Protein AF-A0A5U4ELA5-F1 (afdb_monomer_lite)

Organism: Salmonella enterica (NCBI:txid28901)

Sequence (83 aa):
GRKWMRTECKDRLSAKFTPRQLCRTGMGSRVICRDRQLIYEEAPQAYKSIDSVVDCLADAGLITPVACLRPVLTLKTSGEKSA

Structure (mmCIF, N/CA/C/O backbone):
data_AF-A0A5U4ELA5-F1
#
_entry.id   AF-A0A5U4ELA5-F1
#
loop_
_atom_site.group_PDB
_atom_site.id
_atom_site.type_symbol
_atom_site.label_atom_id
_atom_site.label_alt_id
_atom_site.label_comp_id
_atom_site.label_asym_id
_atom_site.label_entity_id
_atom_site.label_seq_id
_atom_site.pdbx_PDB_ins_code
_atom_site.Cartn_x
_atom_site.Cartn_y
_atom_site.Cartn_z
_atom_site.occupancy
_atom_site.B_iso_or_equiv
_atom_site.auth_seq_id
_atom_site.auth_comp_id
_atom_site.auth_asym_id
_atom_site.auth_atom_id
_atom_site.pdbx_PDB_model_num
ATOM 1 N N . GLY A 1 1 ? -2.128 6.120 2.796 1.00 90.00 1 GLY A N 1
ATOM 2 C CA . GLY A 1 1 ? -1.563 7.399 2.306 1.00 90.00 1 GLY A CA 1
ATOM 3 C C . GLY A 1 1 ? -0.228 7.167 1.620 1.00 90.00 1 GLY A C 1
ATOM 4 O O . GLY A 1 1 ? 0.501 6.268 2.032 1.00 90.00 1 GLY A O 1
ATOM 5 N N . ARG A 1 2 ? 0.083 7.935 0.568 1.00 92.62 2 ARG A N 1
ATOM 6 C CA . ARG A 1 2 ? 1.346 7.799 -0.177 1.00 92.62 2 ARG A CA 1
ATOM 7 C C . ARG A 1 2 ? 2.536 8.293 0.651 1.00 92.62 2 ARG A C 1
ATOM 9 O O . ARG A 1 2 ? 2.415 9.251 1.411 1.00 92.62 2 ARG A O 1
ATOM 16 N N . LYS A 1 3 ? 3.662 7.595 0.512 1.00 93.81 3 LYS A N 1
ATOM 17 C CA . LYS A 1 3 ? 4.970 7.981 1.052 1.00 93.81 3 LYS A CA 1
ATOM 18 C C . LYS A 1 3 ? 5.740 8.852 0.056 1.00 93.81 3 LYS A C 1
ATOM 20 O O . LYS A 1 3 ? 6.460 9.743 0.487 1.00 93.81 3 LYS A O 1
ATOM 25 N N . TRP A 1 4 ? 5.575 8.602 -1.245 1.00 92.94 4 TRP A N 1
ATOM 26 C CA . TRP A 1 4 ? 6.260 9.316 -2.331 1.00 92.94 4 TRP A CA 1
ATOM 27 C C . TRP A 1 4 ? 5.274 9.888 -3.349 1.00 92.94 4 TRP A C 1
ATOM 29 O O . TRP A 1 4 ? 4.159 9.372 -3.504 1.00 92.94 4 TRP A O 1
ATOM 39 N N . MET A 1 5 ? 5.697 10.932 -4.068 1.00 91.50 5 MET A N 1
ATOM 40 C CA . MET A 1 5 ? 4.946 11.431 -5.220 1.00 91.50 5 MET A CA 1
ATOM 41 C C . MET A 1 5 ? 4.983 10.402 -6.359 1.00 91.50 5 MET A C 1
ATOM 43 O O . MET A 1 5 ? 5.950 9.655 -6.500 1.00 91.50 5 MET A O 1
ATOM 47 N N . ARG A 1 6 ? 3.928 10.350 -7.186 1.00 89.31 6 ARG A N 1
ATOM 48 C CA . ARG A 1 6 ? 3.821 9.386 -8.303 1.00 89.31 6 ARG A CA 1
ATOM 49 C C . ARG A 1 6 ? 5.002 9.490 -9.267 1.00 89.31 6 ARG A C 1
ATOM 51 O O . ARG A 1 6 ? 5.609 8.477 -9.598 1.00 89.31 6 ARG A O 1
ATOM 58 N N . THR A 1 7 ? 5.369 10.718 -9.618 1.00 89.44 7 THR A N 1
ATOM 59 C CA . THR A 1 7 ? 6.496 11.032 -10.503 1.00 89.44 7 THR A CA 1
ATOM 60 C C . THR A 1 7 ? 7.822 10.473 -9.986 1.00 89.44 7 THR A C 1
ATOM 62 O O . THR A 1 7 ? 8.622 9.991 -10.774 1.00 89.44 7 THR A O 1
ATOM 65 N N . GLU A 1 8 ? 8.029 10.434 -8.667 1.00 90.62 8 GLU A N 1
ATOM 66 C CA . GLU A 1 8 ? 9.262 9.918 -8.058 1.00 90.62 8 GLU A CA 1
ATOM 67 C C . GLU A 1 8 ? 9.289 8.389 -7.902 1.00 90.62 8 GLU A C 1
ATOM 69 O O . GLU A 1 8 ? 10.345 7.803 -7.651 1.00 90.62 8 GLU A O 1
ATOM 74 N N . CYS A 1 9 ? 8.135 7.716 -7.981 1.00 88.69 9 CYS A N 1
ATOM 75 C CA . CYS A 1 9 ? 8.039 6.290 -7.660 1.00 88.69 9 CYS A CA 1
ATOM 76 C C . CYS A 1 9 ? 8.852 5.433 -8.634 1.00 88.69 9 CYS A C 1
ATOM 78 O O . CYS A 1 9 ? 9.534 4.496 -8.213 1.00 88.69 9 CYS A O 1
ATOM 80 N N . LYS A 1 10 ? 8.803 5.768 -9.928 1.00 87.88 10 LYS A N 1
ATOM 81 C CA . LYS A 1 10 ? 9.519 5.037 -10.977 1.00 87.88 10 LYS A CA 1
ATOM 82 C C . LYS A 1 10 ? 11.028 5.134 -10.785 1.00 87.88 10 LYS A C 1
ATOM 84 O O . LYS A 1 10 ? 11.688 4.100 -10.757 1.00 87.88 10 LYS A O 1
ATOM 89 N N . ASP A 1 11 ? 11.568 6.328 -10.586 1.00 89.38 11 ASP A N 1
ATOM 90 C CA . ASP A 1 11 ? 13.019 6.525 -10.472 1.00 89.38 11 ASP A CA 1
ATOM 91 C C . ASP A 1 11 ? 13.583 5.833 -9.227 1.00 89.38 11 ASP A C 1
ATOM 93 O O . ASP A 1 11 ? 14.611 5.160 -9.283 1.00 89.38 11 ASP A O 1
ATOM 97 N N . ARG A 1 12 ? 12.853 5.891 -8.106 1.00 87.69 12 ARG A N 1
ATOM 98 C CA . ARG A 1 12 ? 13.268 5.248 -6.849 1.00 87.69 12 ARG A CA 1
ATOM 99 C C . ARG A 1 12 ? 13.216 3.721 -6.899 1.00 87.69 12 ARG A C 1
ATOM 101 O O . ARG A 1 12 ? 14.034 3.063 -6.250 1.00 87.69 12 ARG A O 1
ATOM 108 N N . LEU A 1 13 ? 12.232 3.147 -7.595 1.00 89.19 13 LEU A N 1
ATOM 109 C CA . LEU A 1 13 ? 11.981 1.701 -7.580 1.00 89.19 13 LEU A CA 1
ATOM 110 C C . LEU A 1 13 ? 12.566 0.963 -8.777 1.00 89.19 13 LEU A C 1
ATOM 112 O O . LEU A 1 13 ? 12.926 -0.201 -8.624 1.00 89.19 13 LEU A O 1
ATOM 116 N N . SER A 1 14 ? 12.702 1.607 -9.934 1.00 86.50 14 SER A N 1
ATOM 117 C CA . SER A 1 14 ? 13.248 0.975 -11.142 1.00 86.50 14 SER A CA 1
ATOM 118 C C . SER A 1 14 ? 14.695 0.510 -10.968 1.00 86.50 14 SER A C 1
ATOM 120 O O . SER A 1 14 ? 15.066 -0.516 -11.530 1.00 86.50 14 SER A O 1
ATOM 122 N N . ALA A 1 15 ? 15.475 1.184 -10.116 1.00 87.38 15 ALA A N 1
ATOM 123 C CA . ALA A 1 15 ? 16.833 0.770 -9.763 1.00 87.38 15 ALA A CA 1
ATOM 124 C C . ALA A 1 15 ? 16.892 -0.514 -8.909 1.00 87.38 15 ALA A C 1
ATOM 126 O O . ALA A 1 15 ? 17.931 -1.163 -8.845 1.00 87.38 15 ALA A O 1
ATOM 127 N N . LYS A 1 16 ? 15.799 -0.874 -8.220 1.00 87.50 16 LYS A N 1
ATOM 128 C CA . LYS A 1 16 ? 15.766 -1.976 -7.239 1.00 87.50 16 LYS A CA 1
ATOM 129 C C . LYS A 1 16 ? 14.860 -3.132 -7.647 1.00 87.50 16 LYS A C 1
ATOM 131 O O . LYS A 1 16 ? 15.083 -4.261 -7.222 1.00 87.50 16 LYS A O 1
ATOM 136 N N . PHE A 1 17 ? 13.827 -2.853 -8.435 1.00 88.44 17 PHE A N 1
ATOM 137 C CA . PHE A 1 17 ? 12.788 -3.808 -8.778 1.00 88.44 17 PHE A CA 1
ATOM 138 C C . PHE A 1 17 ? 12.444 -3.734 -10.262 1.00 88.44 17 PHE A C 1
ATOM 140 O O . PHE A 1 17 ? 12.162 -2.677 -10.833 1.00 88.44 17 PHE A O 1
ATOM 147 N N . THR A 1 18 ? 12.381 -4.904 -10.881 1.00 88.94 18 THR A N 1
ATOM 148 C CA . THR A 1 18 ? 11.797 -5.064 -12.211 1.00 88.94 18 THR A CA 1
ATOM 149 C C . THR A 1 18 ? 10.267 -5.102 -12.116 1.00 88.94 18 THR A C 1
ATOM 151 O O . THR A 1 18 ? 9.724 -5.554 -11.102 1.00 88.94 18 THR A O 1
ATOM 154 N N . PRO A 1 19 ? 9.530 -4.735 -13.181 1.00 86.06 19 PRO A N 1
ATOM 155 C CA . PRO A 1 19 ? 8.069 -4.835 -13.180 1.00 86.06 19 PRO A CA 1
ATOM 156 C C . PRO A 1 19 ? 7.590 -6.264 -12.893 1.00 86.06 19 PRO A C 1
ATOM 158 O O . PRO A 1 19 ? 6.627 -6.470 -12.166 1.00 86.06 19 PRO A O 1
ATOM 161 N N . ARG A 1 20 ? 8.320 -7.273 -13.392 1.00 86.94 20 ARG A N 1
ATOM 162 C CA . ARG A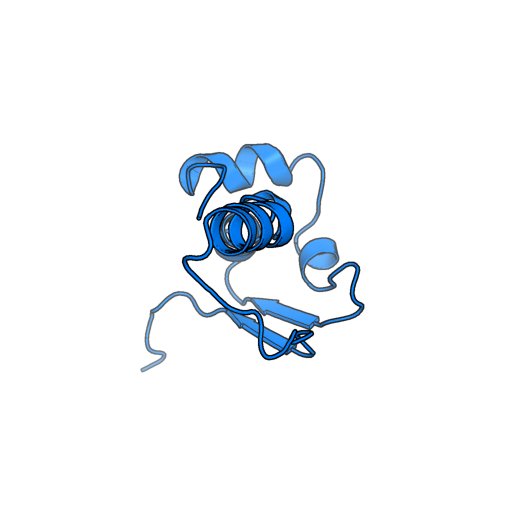 1 20 ? 8.012 -8.692 -13.162 1.00 86.94 20 ARG A CA 1
ATOM 163 C C . ARG A 1 20 ? 8.087 -9.075 -11.683 1.00 86.94 20 ARG A C 1
ATOM 165 O O . ARG A 1 20 ? 7.264 -9.869 -11.236 1.00 86.94 20 ARG A O 1
ATOM 172 N N . GLN A 1 21 ? 9.043 -8.523 -10.936 1.00 88.44 21 GLN A N 1
ATOM 173 C CA . GLN A 1 21 ? 9.137 -8.737 -9.488 1.00 88.44 21 GLN A CA 1
ATOM 174 C C . GLN A 1 21 ? 7.974 -8.067 -8.752 1.00 88.44 21 GLN A C 1
ATOM 176 O O . GLN A 1 21 ? 7.455 -8.640 -7.805 1.00 88.44 21 GLN A O 1
ATOM 181 N N . LEU A 1 22 ? 7.505 -6.909 -9.225 1.00 89.62 22 LEU A N 1
ATOM 182 C CA . LEU A 1 22 ? 6.350 -6.217 -8.644 1.00 89.62 22 LEU A CA 1
ATOM 183 C C . LEU A 1 22 ? 5.005 -6.903 -8.951 1.00 89.62 22 LEU A C 1
ATOM 185 O O . LEU A 1 22 ? 4.026 -6.672 -8.244 1.00 89.62 22 LEU A O 1
ATOM 189 N N . CYS A 1 23 ? 4.948 -7.805 -9.939 1.00 89.94 23 CYS A N 1
ATOM 190 C CA . CYS A 1 23 ? 3.761 -8.625 -10.215 1.00 89.94 23 CYS A CA 1
ATOM 191 C C . CYS A 1 23 ? 3.478 -9.695 -9.140 1.00 89.94 23 CYS A C 1
ATOM 193 O O . CYS A 1 23 ? 2.413 -10.321 -9.158 1.00 89.94 23 CYS A O 1
ATOM 195 N N . ARG A 1 24 ? 4.417 -9.947 -8.218 1.00 90.44 24 ARG A N 1
ATOM 196 C CA . ARG A 1 24 ? 4.263 -10.882 -7.096 1.00 90.44 24 ARG A CA 1
ATOM 197 C C . ARG A 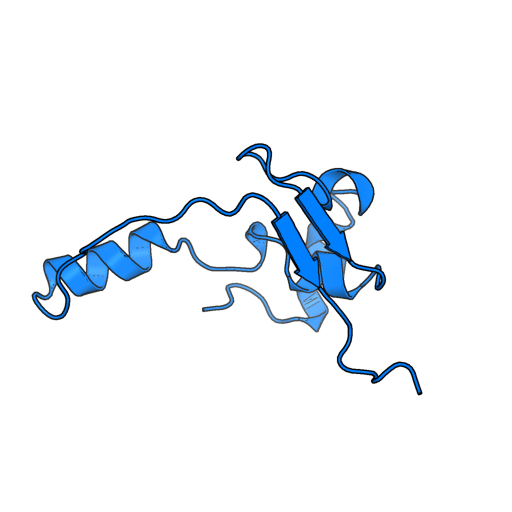1 24 ? 4.596 -10.171 -5.796 1.00 90.44 24 ARG A C 1
ATOM 199 O O . ARG A 1 24 ? 5.699 -9.668 -5.624 1.00 90.44 24 ARG A O 1
ATOM 206 N N . THR A 1 25 ? 3.650 -10.136 -4.865 1.00 88.81 25 THR A N 1
ATOM 207 C CA . THR A 1 25 ? 3.898 -9.511 -3.560 1.00 88.81 25 THR A CA 1
ATOM 208 C C . THR A 1 25 ? 4.596 -10.486 -2.612 1.00 88.81 25 THR A C 1
ATOM 210 O O . THR A 1 25 ? 4.512 -11.703 -2.787 1.00 88.81 25 THR A O 1
ATOM 213 N N . GLY A 1 26 ? 5.225 -9.969 -1.551 1.00 85.44 26 GLY A N 1
ATOM 214 C CA . GLY A 1 26 ? 5.782 -10.804 -0.474 1.00 85.44 26 GLY A CA 1
ATOM 215 C C . GLY A 1 26 ? 4.729 -11.662 0.245 1.00 85.44 26 GLY A C 1
ATOM 216 O O . GLY A 1 26 ? 5.059 -12.675 0.847 1.00 85.44 26 GLY A O 1
ATOM 217 N N . MET A 1 27 ? 3.445 -11.313 0.112 1.00 86.38 27 MET A N 1
ATOM 218 C CA . MET A 1 27 ? 2.311 -12.102 0.601 1.00 86.38 27 MET A CA 1
ATOM 219 C C . MET A 1 27 ? 1.870 -13.201 -0.387 1.00 86.38 27 MET A C 1
ATOM 221 O O . MET A 1 27 ? 0.824 -13.818 -0.191 1.00 86.38 27 MET A O 1
ATOM 225 N N . GLY A 1 28 ? 2.610 -13.452 -1.468 1.00 87.88 28 GLY A N 1
ATOM 226 C CA . GLY A 1 28 ? 2.275 -14.467 -2.476 1.00 87.88 28 GLY A CA 1
ATOM 227 C C . GLY A 1 28 ? 1.137 -14.077 -3.428 1.00 87.88 28 GLY A C 1
ATOM 228 O O . GLY A 1 28 ? 0.793 -14.845 -4.331 1.00 87.88 28 GLY A O 1
ATOM 229 N N . SER A 1 29 ? 0.571 -12.878 -3.277 1.00 91.44 29 SER A N 1
ATOM 230 C CA . SER A 1 29 ? -0.518 -12.390 -4.122 1.00 91.44 29 SER A CA 1
ATOM 231 C C . SER A 1 29 ? -0.030 -11.967 -5.507 1.00 91.44 29 SER A C 1
ATOM 233 O O . SER A 1 29 ? 1.161 -11.704 -5.716 1.00 91.44 29 SER A O 1
ATOM 235 N N . ARG A 1 30 ? -0.948 -11.931 -6.481 1.00 92.69 30 ARG A N 1
ATOM 236 C CA . ARG A 1 30 ? -0.654 -11.491 -7.853 1.00 92.69 30 ARG A CA 1
ATOM 237 C C . ARG A 1 30 ? -1.087 -10.061 -8.094 1.00 92.69 30 ARG A C 1
ATOM 239 O O . ARG A 1 30 ? -2.204 -9.697 -7.754 1.00 92.69 30 ARG A O 1
ATOM 246 N N . VAL A 1 31 ? -0.246 -9.307 -8.789 1.00 93.31 31 VAL A N 1
ATOM 247 C CA . VAL A 1 31 ? -0.596 -8.002 -9.348 1.00 93.31 31 VAL A CA 1
ATOM 248 C C . VAL A 1 31 ? -0.586 -8.112 -10.869 1.00 93.31 31 VAL A C 1
ATOM 250 O O . VAL A 1 31 ? 0.411 -8.516 -11.464 1.00 93.31 31 VAL A O 1
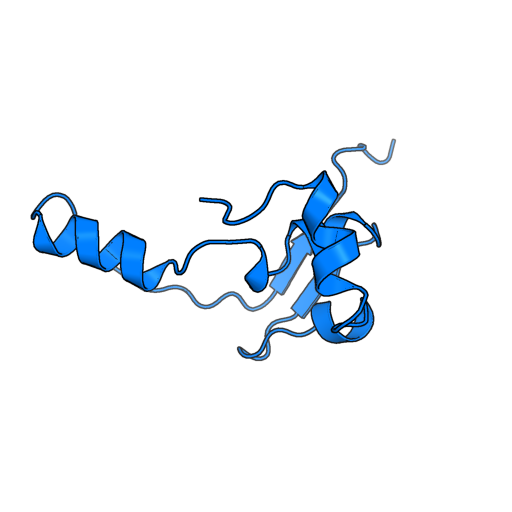ATOM 253 N N . ILE A 1 32 ? -1.711 -7.773 -11.492 1.00 91.81 32 ILE A N 1
ATOM 254 C CA . ILE A 1 32 ? -1.861 -7.666 -12.941 1.00 91.81 32 ILE A CA 1
ATOM 255 C C . ILE A 1 32 ? -1.980 -6.181 -13.255 1.00 91.81 32 ILE A C 1
ATOM 257 O O . ILE A 1 32 ? -2.965 -5.545 -12.889 1.00 91.81 32 ILE A O 1
ATOM 261 N N . CYS A 1 33 ? -0.971 -5.634 -13.922 1.00 90.50 33 CYS A N 1
ATOM 262 C CA . CYS A 1 33 ? -0.941 -4.245 -14.357 1.00 90.50 33 CYS A CA 1
ATOM 263 C C . CYS A 1 33 ? -0.444 -4.205 -15.800 1.00 90.50 33 CYS A C 1
ATOM 265 O O . CYS A 1 33 ? 0.643 -4.707 -16.085 1.00 90.50 33 CYS A O 1
ATOM 267 N N . ARG A 1 34 ? -1.251 -3.656 -16.715 1.00 85.00 34 ARG A N 1
ATOM 268 C CA . ARG A 1 34 ? -0.864 -3.523 -18.133 1.00 85.00 34 ARG A CA 1
ATOM 269 C C . ARG A 1 34 ? 0.128 -2.380 -18.347 1.00 85.00 34 ARG A C 1
ATOM 271 O O . ARG A 1 34 ? 0.978 -2.457 -19.226 1.00 85.00 34 ARG A O 1
ATOM 278 N N . ASP A 1 35 ? 0.039 -1.354 -17.509 1.00 86.69 35 ASP A N 1
ATOM 279 C CA . ASP A 1 35 ? 0.887 -0.173 -17.567 1.00 86.69 35 ASP A CA 1
ATOM 280 C C . ASP A 1 35 ? 2.144 -0.359 -16.703 1.00 86.69 35 ASP A C 1
ATOM 282 O O . ASP A 1 35 ? 2.084 -0.622 -15.496 1.00 86.69 35 ASP A O 1
ATOM 286 N N . ARG A 1 36 ? 3.307 -0.241 -17.352 1.00 83.50 36 ARG A N 1
ATOM 287 C CA . ARG A 1 36 ? 4.621 -0.439 -16.727 1.00 83.50 36 ARG A CA 1
ATOM 288 C C . ARG A 1 36 ? 5.030 0.708 -15.819 1.00 83.50 36 ARG A C 1
ATOM 290 O O . ARG A 1 36 ? 5.902 0.501 -14.987 1.00 83.50 36 ARG A O 1
ATOM 297 N N . GLN A 1 37 ? 4.488 1.903 -15.998 1.00 85.62 37 GLN A N 1
ATOM 298 C CA . GLN A 1 37 ? 4.750 3.022 -15.107 1.00 85.62 37 GLN A CA 1
ATOM 299 C C . GLN A 1 37 ? 3.851 2.924 -13.875 1.00 85.62 37 GLN A C 1
ATOM 301 O O . GLN A 1 37 ? 4.342 3.008 -12.748 1.00 85.62 37 GLN A O 1
ATOM 306 N N . LEU A 1 38 ? 2.568 2.620 -14.084 1.00 88.94 38 LEU A N 1
ATOM 307 C CA . LEU A 1 38 ? 1.581 2.506 -13.010 1.00 88.94 38 LEU A CA 1
ATOM 308 C C . LEU A 1 38 ? 1.965 1.457 -11.953 1.00 88.94 38 LEU A C 1
ATOM 310 O O . LEU A 1 38 ? 1.734 1.665 -10.763 1.00 88.94 38 LEU A O 1
ATOM 314 N N . ILE A 1 39 ? 2.604 0.350 -12.352 1.00 91.19 39 ILE A N 1
ATOM 315 C CA . ILE A 1 39 ? 3.041 -0.689 -11.404 1.00 91.19 39 ILE A CA 1
ATOM 316 C C . ILE A 1 39 ? 4.061 -0.174 -10.374 1.00 91.19 39 ILE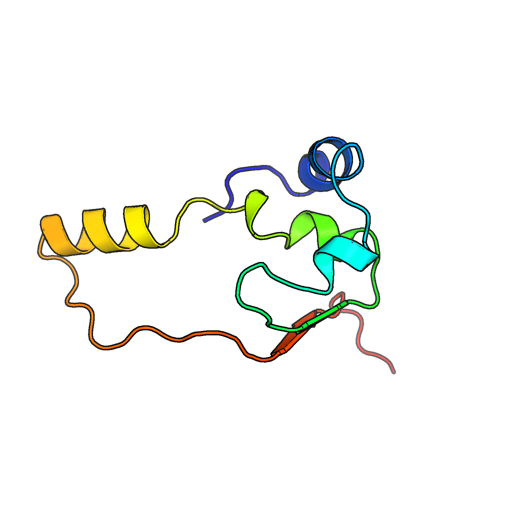 A C 1
ATOM 318 O O . ILE A 1 39 ? 4.064 -0.640 -9.238 1.00 91.19 39 ILE A O 1
ATOM 322 N N . TYR A 1 40 ? 4.902 0.799 -10.742 1.00 91.50 40 TYR A N 1
ATOM 323 C CA . TYR A 1 40 ? 5.845 1.429 -9.817 1.00 91.50 40 TYR A CA 1
ATOM 324 C C . TYR A 1 40 ? 5.143 2.426 -8.905 1.00 91.50 40 TYR A C 1
ATOM 326 O O . TYR A 1 40 ? 5.423 2.480 -7.710 1.00 91.50 40 TYR A O 1
ATOM 334 N N . GLU A 1 41 ? 4.207 3.194 -9.456 1.00 90.88 41 GLU A N 1
ATOM 335 C CA . GLU A 1 41 ? 3.421 4.163 -8.696 1.00 90.88 41 GLU A CA 1
ATOM 336 C C . GLU A 1 41 ? 2.534 3.499 -7.640 1.00 90.88 41 GLU A C 1
ATOM 338 O O . GLU A 1 41 ? 2.239 4.114 -6.616 1.00 90.88 41 GLU A O 1
ATOM 343 N N . GLU A 1 42 ? 2.097 2.266 -7.877 1.00 88.00 42 GLU A N 1
ATOM 344 C CA . GLU A 1 42 ? 1.198 1.509 -6.999 1.00 88.00 42 GLU A CA 1
ATOM 345 C C . GLU A 1 42 ? 1.925 0.430 -6.177 1.00 88.00 42 GLU A C 1
ATOM 347 O O . GLU A 1 42 ? 1.287 -0.338 -5.455 1.00 88.00 42 GLU A O 1
ATOM 352 N N . ALA A 1 43 ? 3.256 0.361 -6.261 1.00 90.88 43 ALA A N 1
ATOM 353 C CA . ALA A 1 43 ? 4.042 -0.597 -5.497 1.00 90.88 43 ALA A CA 1
ATOM 354 C C . ALA A 1 43 ? 3.878 -0.361 -3.977 1.00 90.88 43 ALA A C 1
ATOM 356 O O . ALA A 1 43 ? 3.843 0.795 -3.545 1.00 90.88 43 ALA A O 1
ATOM 357 N N . PRO A 1 44 ? 3.842 -1.413 -3.129 1.00 90.12 44 PRO A N 1
ATOM 358 C CA . PRO A 1 44 ? 3.659 -1.268 -1.678 1.00 90.12 44 PRO A CA 1
ATOM 359 C C . PRO A 1 44 ? 4.646 -0.295 -1.015 1.00 90.12 44 PRO A C 1
ATOM 361 O O . PRO A 1 44 ? 4.284 0.447 -0.107 1.00 90.12 44 PRO A O 1
ATOM 364 N N . GLN A 1 45 ? 5.880 -0.243 -1.517 1.00 91.00 45 GLN A N 1
ATOM 365 C CA . GLN A 1 45 ? 6.953 0.629 -1.037 1.00 91.00 45 GLN A CA 1
ATOM 366 C C . GLN A 1 45 ? 6.654 2.128 -1.224 1.00 91.00 45 GLN A C 1
ATOM 368 O O . GLN A 1 45 ? 7.226 2.955 -0.512 1.00 91.00 45 GLN A O 1
ATOM 373 N N . ALA A 1 46 ? 5.768 2.483 -2.161 1.00 92.75 46 ALA A N 1
ATOM 374 C CA . ALA A 1 46 ? 5.338 3.858 -2.403 1.00 92.75 46 ALA A CA 1
ATOM 375 C C . ALA A 1 46 ? 4.320 4.363 -1.365 1.00 92.75 46 ALA A C 1
ATOM 377 O O . ALA A 1 46 ? 3.973 5.550 -1.363 1.00 92.75 46 ALA A O 1
ATOM 378 N N . TYR A 1 47 ? 3.841 3.495 -0.468 1.00 94.25 47 TYR A N 1
ATOM 379 C CA . TYR A 1 47 ? 2.872 3.822 0.573 1.00 94.25 47 TYR A CA 1
ATOM 380 C C . TYR A 1 47 ? 3.504 3.801 1.965 1.00 94.25 47 TYR A C 1
ATOM 382 O O . TYR A 1 47 ? 4.552 3.202 2.206 1.00 94.25 47 TYR A O 1
ATOM 390 N N . LYS A 1 48 ? 2.863 4.513 2.894 1.00 94.88 48 LYS A N 1
ATOM 391 C CA . LYS A 1 48 ? 3.153 4.385 4.327 1.00 94.88 48 LYS A CA 1
ATOM 392 C C . LYS A 1 48 ? 2.717 2.995 4.807 1.00 94.88 48 LYS A C 1
ATOM 394 O O . LYS A 1 48 ? 1.814 2.411 4.208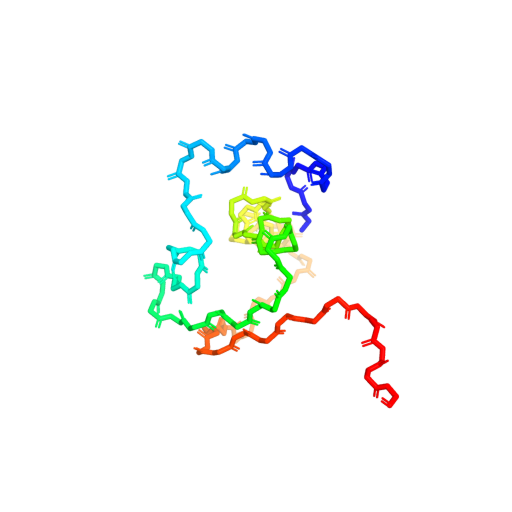 1.00 94.88 48 LYS A O 1
ATOM 399 N N . SER A 1 49 ? 3.328 2.503 5.886 1.00 94.81 49 SER A N 1
ATOM 400 C CA . SER A 1 49 ? 2.856 1.277 6.541 1.00 94.81 49 SER A CA 1
ATOM 401 C C . SER A 1 49 ? 1.394 1.451 6.948 1.00 94.81 49 SER A C 1
ATOM 403 O O . SER A 1 49 ? 1.046 2.472 7.543 1.00 94.81 49 SER A O 1
ATOM 405 N N . ILE A 1 50 ? 0.547 0.487 6.580 1.00 94.19 50 ILE A N 1
ATOM 406 C CA . ILE A 1 50 ? -0.858 0.497 6.984 1.00 94.19 50 ILE A CA 1
ATOM 407 C C . ILE A 1 50 ? -0.995 0.184 8.472 1.00 94.19 50 ILE A C 1
ATOM 409 O O . ILE A 1 50 ? -1.804 0.832 9.124 1.00 94.19 50 ILE A O 1
ATOM 413 N N . ASP A 1 51 ? -0.148 -0.703 9.004 1.00 94.75 51 ASP A N 1
ATOM 414 C CA . ASP A 1 51 ? -0.156 -1.099 10.415 1.00 94.75 51 ASP A CA 1
ATOM 415 C C . ASP A 1 51 ? 0.038 0.133 11.301 1.00 94.75 51 ASP A C 1
ATOM 417 O O . ASP A 1 51 ? -0.837 0.475 12.080 1.00 94.75 51 ASP A O 1
ATOM 421 N N . SER A 1 52 ? 1.072 0.936 11.025 1.00 96.56 52 SER A N 1
ATOM 422 C CA . SER A 1 52 ? 1.319 2.184 11.762 1.00 96.56 52 SER A CA 1
ATOM 423 C C . SER A 1 52 ? 0.151 3.176 11.698 1.00 96.56 52 SER A C 1
ATOM 425 O O . SER A 1 52 ? -0.054 3.925 12.645 1.00 96.56 52 SER A O 1
ATOM 427 N N . VAL A 1 53 ? -0.602 3.226 10.594 1.00 96.06 53 VAL A N 1
ATOM 428 C CA . VAL A 1 53 ? -1.761 4.128 10.483 1.00 96.06 53 VAL A CA 1
ATOM 429 C C . VAL A 1 53 ? -2.937 3.605 11.304 1.00 96.06 53 VAL A C 1
ATOM 431 O O . VAL A 1 53 ? -3.618 4.398 11.948 1.00 96.06 53 VAL A O 1
ATOM 434 N N . VAL A 1 54 ? -3.185 2.295 11.266 1.00 96.94 54 VAL A N 1
ATOM 435 C CA . VAL A 1 54 ? -4.257 1.649 12.032 1.00 96.94 54 VAL A CA 1
ATOM 436 C C . VAL A 1 54 ? -3.953 1.721 13.526 1.00 96.94 54 VAL A C 1
ATOM 438 O O . VAL A 1 54 ? -4.821 2.161 14.274 1.00 96.94 54 VAL A O 1
ATOM 441 N N . ASP A 1 55 ? -2.728 1.391 13.935 1.00 97.31 55 ASP A N 1
ATOM 442 C CA . ASP A 1 55 ? -2.281 1.416 15.330 1.00 97.31 55 ASP A CA 1
ATOM 443 C C . ASP A 1 55 ? -2.440 2.818 15.926 1.00 97.31 55 ASP A C 1
ATOM 445 O O . ASP A 1 55 ? -3.108 2.978 16.940 1.00 97.31 55 ASP A O 1
ATOM 449 N N . CYS A 1 56 ? -1.972 3.871 15.239 1.00 97.94 56 CYS A N 1
ATOM 450 C CA . CYS A 1 56 ? -2.141 5.244 15.727 1.00 97.94 56 CYS A CA 1
ATOM 451 C C . CYS A 1 56 ? -3.611 5.644 15.944 1.00 97.94 56 CYS A C 1
ATOM 453 O O . CYS A 1 56 ? -3.912 6.406 16.861 1.00 97.94 56 CYS A O 1
ATOM 455 N N . LEU A 1 57 ? -4.529 5.183 15.089 1.00 97.81 57 LEU A N 1
ATOM 456 C CA . LEU A 1 57 ? -5.955 5.491 15.225 1.00 97.81 57 LEU A CA 1
ATOM 457 C C . LEU A 1 57 ? -6.624 4.646 16.317 1.00 97.81 57 LEU A C 1
ATOM 459 O O . LEU A 1 57 ? -7.530 5.137 16.991 1.00 97.81 57 LEU A O 1
ATOM 463 N N . ALA A 1 58 ? -6.195 3.393 16.479 1.00 97.69 58 ALA A N 1
ATOM 464 C CA . ALA A 1 58 ? -6.683 2.496 17.519 1.00 97.69 58 ALA A CA 1
ATOM 465 C C . ALA A 1 58 ? -6.214 2.955 18.909 1.00 97.69 58 ALA A C 1
ATOM 467 O O . ALA A 1 58 ? -7.035 3.054 19.818 1.00 97.69 58 ALA A O 1
ATOM 468 N N . ASP A 1 59 ? -4.941 3.339 19.046 1.00 97.81 59 ASP A N 1
ATOM 469 C CA . ASP A 1 59 ? -4.352 3.871 20.283 1.00 97.81 59 ASP A CA 1
ATOM 470 C C . ASP A 1 59 ? -5.023 5.179 20.723 1.00 97.81 59 ASP A C 1
ATOM 472 O O . ASP A 1 59 ? -5.211 5.428 21.913 1.00 97.81 59 ASP A O 1
ATOM 476 N N . ALA A 1 60 ? -5.444 6.007 19.762 1.00 98.31 60 ALA A N 1
ATOM 477 C CA . ALA A 1 60 ? -6.225 7.215 20.021 1.00 98.31 60 ALA A CA 1
ATOM 478 C C . ALA A 1 60 ? -7.705 6.935 20.364 1.00 98.31 60 ALA A C 1
ATOM 480 O O . ALA A 1 60 ? -8.463 7.876 20.601 1.00 98.31 60 ALA A O 1
ATOM 481 N N . GLY A 1 61 ? -8.145 5.671 20.350 1.00 98.00 61 GLY A N 1
ATOM 482 C CA . GLY A 1 61 ? -9.530 5.275 20.614 1.00 98.00 61 GLY A CA 1
ATOM 483 C C . GLY A 1 61 ? -10.525 5.697 19.526 1.00 98.00 61 GLY A C 1
ATOM 484 O O . GLY A 1 61 ? -11.726 5.741 19.781 1.00 98.00 61 GLY A O 1
ATOM 485 N N . LEU A 1 62 ? -10.046 6.031 18.322 1.00 98.38 62 LEU A N 1
ATOM 486 C CA . LEU A 1 62 ? -10.879 6.548 17.228 1.00 98.38 62 LEU A CA 1
ATOM 487 C C . LEU A 1 62 ? -11.474 5.441 16.355 1.00 98.38 62 LEU A C 1
ATOM 489 O O . LEU A 1 62 ? -12.483 5.660 15.685 1.00 98.38 62 LEU A O 1
ATOM 493 N N . ILE A 1 63 ? -10.838 4.270 16.326 1.00 97.94 63 ILE A N 1
ATOM 494 C CA . ILE A 1 63 ? -11.295 3.107 15.563 1.00 97.94 63 ILE A CA 1
ATOM 495 C C . ILE A 1 63 ? -11.178 1.832 16.395 1.00 97.94 63 ILE A C 1
ATOM 497 O O . ILE A 1 63 ? -10.367 1.737 17.313 1.00 97.94 63 ILE A O 1
ATOM 501 N N . THR A 1 64 ? -11.935 0.808 16.008 1.00 97.69 64 THR A N 1
ATOM 502 C CA . THR A 1 64 ? -11.778 -0.559 16.513 1.00 97.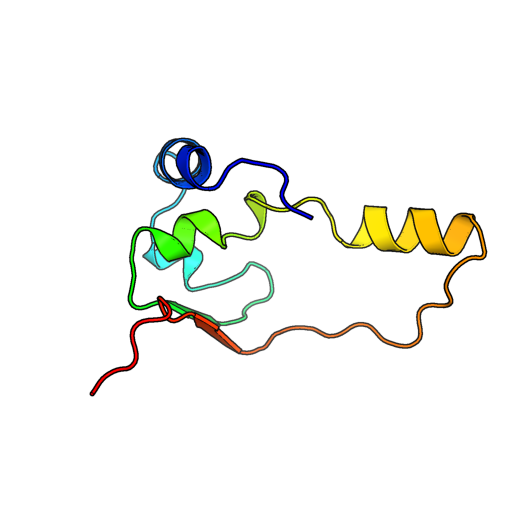69 64 THR A CA 1
ATOM 503 C C . THR A 1 64 ? -11.556 -1.491 15.321 1.00 97.69 64 THR A C 1
ATOM 505 O O . THR A 1 64 ? -12.455 -1.611 14.484 1.00 97.69 64 THR A O 1
ATOM 508 N N . PRO A 1 65 ? -10.378 -2.131 15.182 1.00 96.12 65 PRO A N 1
ATOM 509 C CA . PRO A 1 65 ? -10.134 -3.086 14.105 1.00 96.12 65 PRO A CA 1
ATOM 510 C C . PRO A 1 65 ? -11.103 -4.273 14.186 1.00 96.12 65 PRO A C 1
ATOM 512 O O . PRO A 1 65 ? -11.201 -4.927 15.219 1.00 96.12 65 PRO A O 1
ATOM 515 N N . VAL A 1 66 ? -11.811 -4.562 13.091 1.00 97.31 66 VAL A N 1
ATOM 516 C CA . VAL A 1 66 ? -12.797 -5.664 13.032 1.00 97.31 66 VAL A CA 1
ATOM 517 C C . VAL A 1 66 ? -12.244 -6.880 12.292 1.00 97.31 66 VAL A C 1
ATOM 519 O O . VAL A 1 66 ? -12.506 -8.019 12.669 1.00 97.31 66 VAL A O 1
ATOM 522 N N . ALA A 1 67 ? -11.477 -6.653 11.227 1.00 96.75 67 ALA A N 1
ATOM 523 C CA . ALA A 1 67 ? -10.888 -7.711 10.419 1.00 96.75 67 ALA A CA 1
ATOM 524 C C . ALA A 1 67 ? -9.644 -7.209 9.680 1.00 96.75 67 ALA A C 1
ATOM 526 O O . ALA A 1 67 ? -9.530 -6.023 9.367 1.00 96.75 67 ALA A O 1
ATOM 527 N N . CYS A 1 68 ? -8.747 -8.136 9.339 1.00 94.81 68 CYS A N 1
ATOM 528 C CA . CYS A 1 68 ? -7.622 -7.896 8.440 1.00 94.81 68 CYS A CA 1
ATOM 529 C C . CYS A 1 68 ? -7.791 -8.741 7.173 1.00 94.81 68 CYS A C 1
ATOM 531 O O . CYS A 1 68 ? -8.092 -9.933 7.242 1.00 94.81 68 CYS A O 1
ATOM 533 N N . LEU A 1 69 ? -7.607 -8.118 6.008 1.00 94.50 69 LEU A N 1
ATOM 534 C CA . LEU A 1 69 ? -7.779 -8.758 4.707 1.00 94.50 69 LEU A CA 1
ATOM 535 C C . LEU A 1 69 ? -6.430 -8.918 4.013 1.00 94.50 69 LEU A C 1
ATOM 537 O O . LEU A 1 69 ? -5.648 -7.973 3.912 1.00 94.50 69 LEU A O 1
ATOM 541 N N . ARG A 1 70 ? -6.192 -10.108 3.458 1.00 92.31 70 ARG A N 1
ATOM 542 C CA . ARG A 1 70 ? -5.015 -10.393 2.635 1.00 92.31 70 ARG A CA 1
ATOM 543 C C . ARG A 1 70 ? -5.414 -10.427 1.159 1.00 92.31 70 ARG A C 1
ATOM 545 O O . ARG A 1 70 ? -6.207 -11.287 0.775 1.00 92.31 70 ARG A O 1
ATOM 552 N N . PRO A 1 71 ? -4.871 -9.544 0.305 1.00 92.31 71 PRO A N 1
ATOM 553 C CA . PRO A 1 71 ? -5.191 -9.570 -1.115 1.00 92.31 71 PRO A CA 1
ATOM 554 C C . PRO A 1 71 ? -4.649 -10.854 -1.750 1.00 92.31 71 PRO A C 1
ATOM 556 O O . PRO A 1 71 ? -3.505 -11.227 -1.506 1.00 92.31 71 PRO A O 1
ATOM 559 N N . VAL A 1 72 ? -5.445 -11.503 -2.601 1.00 94.44 72 VAL A N 1
ATOM 560 C CA . VAL A 1 72 ? -5.019 -12.673 -3.399 1.00 94.44 72 VAL A CA 1
ATOM 561 C C . VAL A 1 72 ? -4.651 -12.252 -4.824 1.00 94.44 72 VAL A C 1
ATOM 563 O O . VAL A 1 72 ? -3.655 -12.714 -5.390 1.00 94.44 72 VAL A O 1
ATOM 566 N N . LEU A 1 73 ? -5.418 -11.316 -5.383 1.00 93.44 73 LEU A N 1
ATOM 567 C CA . LEU A 1 73 ? -5.239 -10.768 -6.719 1.00 93.44 73 LEU A CA 1
ATOM 568 C C . LEU A 1 73 ? -5.536 -9.266 -6.706 1.00 93.44 73 LEU A C 1
ATOM 570 O O . LEU A 1 73 ? -6.544 -8.837 -6.154 1.00 93.44 73 LEU A O 1
ATOM 574 N N . THR A 1 74 ? -4.687 -8.494 -7.375 1.00 92.69 74 THR A N 1
ATOM 575 C CA . THR A 1 74 ? -4.863 -7.060 -7.598 1.00 92.69 74 THR A CA 1
ATOM 576 C C . THR A 1 74 ? -4.825 -6.794 -9.096 1.00 92.69 74 THR A C 1
ATOM 578 O O . THR A 1 74 ? -3.807 -7.041 -9.741 1.00 92.69 74 THR A O 1
ATOM 581 N N . LEU A 1 75 ? -5.915 -6.269 -9.651 1.00 92.44 75 LEU A N 1
ATOM 582 C CA . LEU A 1 75 ? -5.963 -5.774 -11.024 1.00 92.44 75 LEU A CA 1
ATOM 583 C C . LEU A 1 75 ? -5.797 -4.251 -11.012 1.00 92.44 75 LEU A C 1
ATOM 585 O O . LEU A 1 75 ? -6.529 -3.552 -10.314 1.00 92.44 75 LEU A O 1
ATOM 589 N N . LYS A 1 76 ? -4.829 -3.742 -11.771 1.00 89.56 76 LYS A N 1
ATOM 590 C CA . LYS A 1 76 ? -4.589 -2.311 -11.964 1.00 89.56 76 LYS A CA 1
ATOM 591 C C . LYS A 1 76 ? -4.734 -1.977 -13.442 1.00 89.56 76 LYS A C 1
ATOM 593 O O . LYS A 1 76 ? -4.074 -2.571 -14.296 1.00 89.56 76 LYS A O 1
ATOM 598 N N . THR A 1 77 ? -5.601 -1.017 -13.727 1.00 86.19 77 THR A N 1
ATOM 599 C CA . THR A 1 77 ? -5.826 -0.466 -15.061 1.00 86.19 77 THR A CA 1
ATOM 600 C C . THR A 1 77 ? -5.578 1.036 -15.003 1.00 86.19 77 THR A C 1
ATOM 602 O O . THR A 1 77 ? -6.068 1.710 -14.095 1.00 86.19 77 THR A O 1
ATOM 605 N N . SER A 1 78 ? -4.818 1.567 -15.958 1.00 72.31 78 SER A N 1
ATOM 606 C CA . SER A 1 78 ? -4.832 3.000 -16.258 1.00 72.31 78 SER A CA 1
ATOM 607 C C . SER A 1 78 ? -6.267 3.312 -16.681 1.00 72.31 78 SER A C 1
ATOM 609 O O . SER A 1 78 ? -6.847 2.520 -17.416 1.00 72.31 78 SER A O 1
ATOM 611 N N . GLY A 1 79 ? -6.895 4.357 -16.144 1.00 67.56 79 GLY A N 1
ATOM 612 C CA . GLY A 1 79 ? -8.345 4.607 -16.252 1.00 67.56 79 GLY A CA 1
ATOM 613 C C . GLY A 1 79 ? -8.910 4.819 -17.667 1.00 67.56 79 GLY A C 1
ATOM 614 O O . GLY A 1 79 ? -10.028 5.308 -17.802 1.00 67.56 79 GLY A O 1
ATOM 615 N N . GLU A 1 80 ? -8.167 4.471 -18.713 1.00 60.88 80 GLU A N 1
ATOM 616 C CA . GLU A 1 80 ? -8.648 4.402 -20.080 1.00 60.88 80 GLU A CA 1
ATOM 617 C C . GLU A 1 80 ? -9.627 3.234 -20.204 1.00 60.88 80 GLU A C 1
ATOM 619 O O . GLU A 1 80 ? -9.277 2.055 -20.093 1.00 60.88 80 GLU A O 1
ATOM 624 N N . LYS A 1 81 ? -10.898 3.582 -20.417 1.00 48.47 81 LYS A N 1
ATOM 625 C CA . LYS A 1 81 ? -11.898 2.639 -20.904 1.00 48.47 81 LYS A CA 1
ATOM 626 C C . LYS A 1 81 ? -11.370 2.084 -22.225 1.00 48.47 81 LYS A C 1
ATOM 628 O O . LYS A 1 81 ? -11.173 2.847 -23.165 1.00 48.47 81 LYS A O 1
ATOM 633 N N . SER A 1 82 ? -11.139 0.775 -22.299 1.00 44.84 82 SER A N 1
ATOM 634 C CA . SER A 1 82 ? -11.114 0.104 -23.597 1.00 44.84 82 SER A CA 1
ATOM 635 C C . SER A 1 82 ? -12.507 0.298 -24.200 1.00 44.84 82 SER A C 1
ATOM 637 O O . SER A 1 82 ? -13.469 -0.273 -23.686 1.00 44.84 82 SER A O 1
ATOM 639 N N . ALA A 1 83 ? -12.612 1.214 -25.163 1.00 40.09 83 ALA A N 1
ATOM 640 C CA . ALA A 1 83 ? -13.735 1.279 -26.088 1.00 40.09 83 ALA A CA 1
ATOM 641 C C . ALA A 1 83 ? -13.632 0.111 -27.074 1.00 40.09 83 ALA A C 1
ATOM 643 O O . ALA A 1 83 ? -12.482 -0.256 -27.416 1.00 40.09 83 ALA A O 1
#

InterPro domains:
  IPR001233 RNA-splicing ligase, RtcB [PF01139] (1-76)
  IPR001233 RNA-splicing ligase, RtcB [PTHR11118] (1-76)
  IPR036025 tRNA-splicing ligase RtcB-like superfamily [G3DSA:3.90.1860.10] (1-81)
  IPR036025 tRNA-splicing ligase RtcB-like superfamily [SSF103365] (1-76)

Secondary structure (DSSP, 8-state):
-BSS-HHHHHHHHHTT--HHHHTB-TTS-EEEES-TTHHHHTSGGGB--HHHHHHHHHHTTS---------SEEEE--S----

Radius of gyration: 15.0 Å; chains: 1; bounding box: 31×26×47 Å

pLDDT: mean 89.11, std 10.55, range [40.09, 98.38]

Foldseek 3Di:
DFPDDLVCQCVVPVVPDALVRLQADPLRAGEAEPDRSVSSSPRPVRHDDPCVVVVVCVVVVNDDDDDDDDHRYHYDYDPDDPD